Protein AF-A0A7W7QK63-F1 (afdb_monomer_lite)

Sequence (86 aa):
MTTTERVHGRASTYNTGCRCEPCTTAVRERLRATRVRLRQRAVDHPELVPHGTSGAYHNWGCRCVVCKSAQSARQYRARRDTPATD

Organism: NCBI:txid1706840

pLDDT: mean 92.21, std 11.77, range [37.62, 98.25]

Radius of gyration: 18.15 Å; chains: 1; bounding box: 50×21×48 Å

Structure (mmCIF, N/CA/C/O backbone):
data_AF-A0A7W7QK63-F1
#
_entry.id   AF-A0A7W7QK63-F1
#
loop_
_atom_site.group_PDB
_atom_site.id
_atom_site.type_symbol
_atom_site.label_atom_id
_atom_site.label_alt_id
_atom_site.label_comp_id
_atom_site.label_asym_id
_atom_site.label_entity_id
_atom_site.label_seq_id
_atom_site.pdbx_PDB_ins_code
_atom_site.Cartn_x
_atom_site.Cartn_y
_atom_site.Cartn_z
_atom_site.occupancy
_atom_site.B_iso_or_equiv
_atom_site.auth_seq_id
_atom_site.auth_comp_id
_atom_site.auth_asym_id
_atom_site.auth_atom_id
_atom_site.pdbx_PDB_model_num
ATOM 1 N N . MET A 1 1 ? -26.182 12.415 31.117 1.00 37.62 1 MET A N 1
ATOM 2 C CA . MET A 1 1 ? -25.224 12.527 29.997 1.00 37.62 1 MET A CA 1
ATOM 3 C C . MET A 1 1 ? -25.022 11.129 29.440 1.00 37.62 1 MET A C 1
ATOM 5 O O . MET A 1 1 ? -24.429 10.306 30.120 1.00 37.62 1 MET A O 1
ATOM 9 N N . THR A 1 2 ? -25.607 10.806 28.289 1.00 45.59 2 THR A N 1
ATOM 10 C CA . THR A 1 2 ? -25.416 9.497 27.648 1.00 45.59 2 THR A CA 1
ATOM 11 C C . THR A 1 2 ? -24.080 9.516 26.919 1.00 45.59 2 THR A C 1
ATOM 13 O O . THR A 1 2 ? -23.939 10.177 25.892 1.00 45.59 2 THR A O 1
ATOM 16 N N . THR A 1 3 ? -23.078 8.848 27.479 1.00 54.50 3 THR A N 1
ATOM 17 C CA . THR A 1 3 ? -21.795 8.624 26.814 1.00 54.50 3 THR A CA 1
ATOM 18 C C . THR A 1 3 ? -22.065 7.769 25.581 1.00 54.50 3 THR A C 1
ATOM 20 O O . THR A 1 3 ? -22.357 6.586 25.712 1.00 54.50 3 THR A O 1
ATOM 23 N N . THR A 1 4 ? -22.041 8.357 24.385 1.00 66.00 4 THR A N 1
ATOM 24 C CA . THR A 1 4 ? -22.145 7.585 23.143 1.00 66.00 4 THR A CA 1
ATOM 25 C C . THR A 1 4 ? -20.973 6.612 23.094 1.00 66.00 4 THR A C 1
ATOM 27 O O . THR A 1 4 ? -19.825 7.021 22.905 1.00 66.00 4 THR A O 1
ATOM 30 N N . GLU A 1 5 ? -21.250 5.328 23.307 1.00 74.25 5 GLU A N 1
ATOM 31 C CA . GLU A 1 5 ? -20.235 4.286 23.252 1.00 74.25 5 GLU A CA 1
ATOM 32 C C . GLU A 1 5 ? -19.611 4.250 21.855 1.00 74.25 5 GLU A C 1
ATOM 34 O O . GLU A 1 5 ? -20.283 4.189 20.820 1.00 74.25 5 GLU A O 1
ATOM 39 N N . ARG A 1 6 ? -18.281 4.326 21.812 1.00 81.25 6 ARG A N 1
ATOM 40 C CA . ARG A 1 6 ? -17.527 4.266 20.564 1.00 81.25 6 ARG A CA 1
ATOM 41 C C . ARG A 1 6 ? -17.631 2.851 19.990 1.00 81.25 6 ARG A C 1
ATOM 43 O O . ARG A 1 6 ? -17.156 1.897 20.594 1.00 81.25 6 ARG A O 1
ATOM 50 N N . VAL A 1 7 ? -18.159 2.719 18.774 1.00 89.88 7 VAL A N 1
ATOM 51 C CA . VAL A 1 7 ? -18.219 1.424 18.076 1.00 89.88 7 VAL A CA 1
ATOM 52 C C . VAL A 1 7 ? -16.813 0.982 17.648 1.00 89.88 7 VAL A C 1
ATOM 54 O O . VAL A 1 7 ? -16.185 1.613 16.794 1.00 89.88 7 VAL A O 1
ATOM 57 N N . HIS A 1 8 ? -16.316 -0.111 18.228 1.00 93.44 8 HIS A N 1
ATOM 58 C CA . HIS A 1 8 ? -15.049 -0.756 17.860 1.00 93.44 8 HIS A CA 1
ATOM 59 C C . HIS A 1 8 ? -15.222 -1.739 16.687 1.00 93.44 8 HIS A C 1
ATOM 61 O O . HIS A 1 8 ? -16.332 -1.985 16.224 1.00 93.44 8 HIS A O 1
ATOM 67 N N . GLY A 1 9 ? -14.116 -2.277 16.157 1.00 94.06 9 GLY A N 1
ATOM 68 C CA . GLY A 1 9 ? -14.170 -3.252 15.056 1.00 94.06 9 GLY A CA 1
ATOM 69 C C . GLY A 1 9 ? -14.376 -2.638 13.670 1.00 94.06 9 GLY A C 1
ATOM 70 O O . GLY A 1 9 ? -14.727 -3.336 12.725 1.00 94.06 9 GLY A O 1
ATOM 71 N N . ARG A 1 10 ? -14.166 -1.325 13.520 1.00 94.50 10 ARG A N 1
ATOM 72 C CA . ARG A 1 10 ? -14.265 -0.622 12.234 1.00 94.50 10 ARG A CA 1
ATOM 73 C C . ARG A 1 10 ? -12.953 0.068 11.898 1.00 94.50 10 ARG A C 1
ATOM 75 O O . ARG A 1 10 ? -12.278 0.626 12.764 1.00 94.50 10 ARG A O 1
ATOM 82 N N . ALA A 1 11 ? -12.630 0.110 10.608 1.00 93.12 11 ALA A N 1
ATOM 83 C CA . ALA A 1 11 ? -11.448 0.816 10.127 1.00 93.12 11 ALA A CA 1
ATOM 84 C C . ALA A 1 11 ? -11.504 2.333 10.395 1.00 93.12 11 ALA A C 1
ATOM 86 O O . ALA A 1 11 ? -10.466 2.958 10.596 1.00 93.12 11 ALA A O 1
ATOM 87 N N . SER A 1 12 ? -12.700 2.930 10.434 1.00 93.81 12 SER A N 1
ATOM 88 C CA . SER A 1 12 ? -12.890 4.335 10.816 1.00 93.81 12 SER A CA 1
ATOM 89 C C . SER A 1 12 ? -12.458 4.591 12.261 1.00 93.81 12 SER A C 1
ATOM 91 O O . SER A 1 12 ? -11.720 5.535 12.519 1.00 93.81 12 SER A O 1
ATOM 93 N N . THR A 1 13 ? -12.824 3.704 13.184 1.00 93.81 13 THR A N 1
ATOM 94 C CA . THR A 1 13 ? -12.449 3.799 14.601 1.00 93.81 13 THR A CA 1
ATOM 95 C C . THR A 1 13 ? -10.943 3.618 14.811 1.00 93.81 13 THR A C 1
ATOM 97 O O . THR A 1 13 ? -10.344 4.276 15.665 1.00 93.81 13 THR A O 1
ATOM 100 N N . TYR A 1 14 ? -10.299 2.767 14.004 1.00 95.94 14 TYR A N 1
ATOM 101 C CA . TYR A 1 14 ? -8.836 2.698 13.952 1.00 95.94 14 TYR A CA 1
ATOM 102 C C . TYR A 1 14 ? -8.233 4.029 13.484 1.00 95.94 14 TYR A C 1
ATOM 104 O O . TYR A 1 14 ? -7.308 4.553 14.105 1.00 95.94 14 TYR A O 1
ATOM 112 N N . ASN A 1 15 ? -8.768 4.614 12.411 1.00 93.75 15 ASN A N 1
ATOM 113 C CA . ASN A 1 15 ? -8.263 5.875 11.869 1.00 93.75 15 ASN A CA 1
ATOM 114 C C . ASN A 1 15 ? -8.360 7.032 12.882 1.00 93.75 15 ASN A C 1
ATOM 116 O O . ASN A 1 15 ? -7.484 7.889 12.893 1.00 93.75 15 ASN A O 1
ATOM 120 N N . THR A 1 16 ? -9.347 7.020 13.783 1.00 94.12 16 THR A N 1
ATOM 121 C CA . THR A 1 16 ? -9.485 8.007 14.872 1.00 94.12 16 THR A CA 1
ATOM 122 C C . THR A 1 16 ? -8.634 7.697 16.114 1.00 94.12 16 THR A C 1
ATOM 124 O O . THR A 1 16 ? -8.844 8.292 17.166 1.00 94.12 16 THR A O 1
ATOM 127 N N . GLY A 1 17 ? -7.706 6.737 16.036 1.00 94.31 17 GLY A N 1
ATOM 128 C CA . GLY A 1 17 ? -6.700 6.482 17.076 1.00 94.31 17 GLY A CA 1
ATOM 129 C C . GLY A 1 17 ? -6.893 5.210 17.904 1.00 94.31 17 GLY A C 1
ATOM 130 O O . GLY A 1 17 ? -6.005 4.860 18.673 1.00 94.31 17 GLY A O 1
ATOM 131 N N . CYS A 1 18 ? -7.989 4.462 17.743 1.00 95.50 18 CYS A N 1
ATOM 132 C CA . CYS A 1 18 ? -8.133 3.193 18.456 1.00 95.50 18 CYS A CA 1
ATOM 133 C C . CYS A 1 18 ? -7.150 2.137 17.916 1.00 95.50 18 CYS A C 1
ATOM 135 O O . CYS A 1 18 ? -6.935 2.035 16.707 1.00 95.50 18 CYS A O 1
ATOM 137 N N . ARG A 1 19 ? -6.558 1.335 18.806 1.00 95.62 19 ARG A N 1
ATOM 138 C CA . ARG A 1 19 ? -5.589 0.278 18.458 1.00 95.62 19 ARG A CA 1
ATOM 139 C C . ARG A 1 19 ? -5.954 -1.099 19.019 1.00 95.62 19 ARG A C 1
ATOM 141 O O . ARG A 1 19 ? -5.141 -2.011 18.940 1.00 95.62 19 ARG A O 1
ATOM 148 N N . CYS A 1 20 ? -7.160 -1.260 19.574 1.00 96.81 20 CYS A N 1
ATOM 149 C CA . CYS A 1 20 ? -7.615 -2.561 20.066 1.00 96.81 20 CYS A CA 1
ATOM 150 C C . CYS A 1 20 ? -7.681 -3.593 18.930 1.00 96.81 20 CYS A C 1
ATOM 152 O O . CYS A 1 20 ? -7.831 -3.229 17.758 1.00 96.81 20 CYS A O 1
ATOM 154 N N . GLU A 1 21 ? -7.602 -4.877 19.283 1.00 97.44 21 GLU A N 1
ATOM 155 C CA . GLU A 1 21 ? -7.512 -5.954 18.294 1.00 97.44 21 GLU A CA 1
ATOM 156 C C . GLU A 1 21 ? -8.655 -5.937 17.265 1.00 97.44 21 GLU A C 1
ATOM 158 O O . GLU A 1 21 ? -8.347 -5.964 16.076 1.00 97.44 21 GLU A O 1
ATOM 163 N N . PRO A 1 22 ? -9.942 -5.749 17.631 1.00 96.94 22 PRO A N 1
ATOM 164 C CA . PRO A 1 22 ? -11.014 -5.661 16.637 1.00 96.94 22 PRO A CA 1
ATOM 165 C C . PRO A 1 22 ? -10.791 -4.563 15.586 1.00 96.94 22 PRO A C 1
ATOM 167 O O . PRO A 1 22 ? -11.025 -4.766 14.396 1.00 96.94 22 PRO A O 1
ATOM 170 N N . CYS A 1 23 ? -10.316 -3.386 16.004 1.00 96.94 23 CYS A N 1
ATOM 171 C CA . CYS A 1 23 ? -10.039 -2.271 15.096 1.00 96.94 23 CYS A CA 1
ATOM 172 C C . CYS A 1 23 ? -8.830 -2.560 14.195 1.00 96.94 23 CYS A C 1
ATOM 174 O O . CYS A 1 23 ? -8.846 -2.234 13.006 1.00 96.94 23 CYS A O 1
ATOM 176 N N . THR A 1 24 ? -7.791 -3.183 14.751 1.00 97.56 24 THR A N 1
ATOM 177 C CA . THR A 1 24 ? -6.594 -3.582 14.009 1.00 97.56 24 THR A CA 1
ATOM 178 C C . THR A 1 24 ? -6.921 -4.667 12.978 1.00 97.56 24 THR A C 1
ATOM 180 O O . THR A 1 24 ? -6.538 -4.534 11.812 1.00 97.56 24 THR A O 1
ATOM 183 N N . THR A 1 25 ? -7.696 -5.687 13.354 1.00 97.88 25 THR A N 1
ATOM 184 C CA . THR A 1 25 ? -8.190 -6.738 12.451 1.00 97.88 25 THR A CA 1
ATOM 185 C C . THR A 1 25 ? -9.029 -6.150 11.323 1.00 97.88 25 THR A C 1
ATOM 187 O O . THR A 1 25 ? -8.723 -6.401 10.158 1.00 97.88 25 THR A O 1
ATOM 190 N N . ALA A 1 26 ? -9.977 -5.259 11.630 1.00 97.31 26 ALA A N 1
ATOM 191 C CA . ALA A 1 26 ? -10.806 -4.611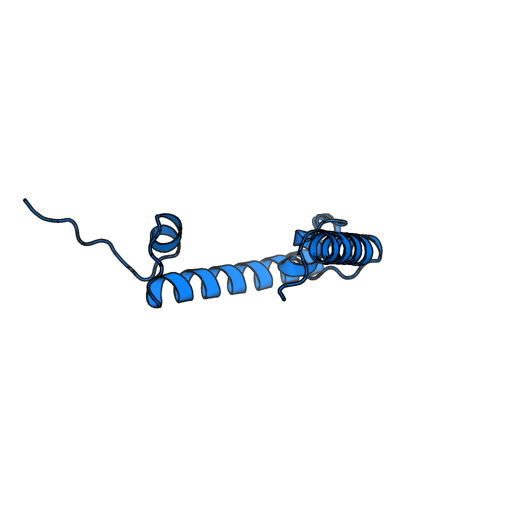 10.613 1.00 97.31 26 ALA A CA 1
ATOM 192 C C . ALA A 1 26 ? -9.977 -3.854 9.555 1.00 97.31 26 ALA A C 1
ATOM 194 O O . ALA A 1 26 ? -10.272 -3.898 8.357 1.00 97.31 26 ALA A O 1
ATOM 195 N N . VAL A 1 27 ? -8.902 -3.165 9.961 1.00 97.75 27 VAL A N 1
ATOM 196 C CA . VAL A 1 27 ? -7.994 -2.51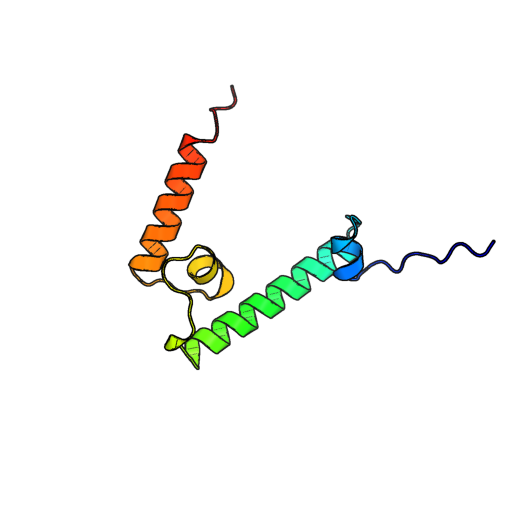2 9.002 1.00 97.75 27 VAL A CA 1
ATOM 197 C C . VAL A 1 27 ? -7.180 -3.527 8.209 1.00 97.75 27 VAL A C 1
ATOM 199 O O . VAL A 1 27 ? -7.039 -3.352 6.997 1.00 97.75 27 VAL A O 1
ATOM 202 N N . ARG A 1 28 ? -6.654 -4.583 8.842 1.00 97.75 28 ARG A N 1
ATOM 203 C CA . ARG A 1 28 ? -5.903 -5.643 8.146 1.00 97.75 28 ARG A CA 1
ATOM 204 C C . ARG A 1 28 ? -6.756 -6.308 7.065 1.00 97.75 28 ARG A C 1
ATOM 206 O O . ARG A 1 28 ? -6.292 -6.442 5.932 1.00 97.75 28 ARG A O 1
ATOM 213 N N . GLU A 1 29 ? -8.000 -6.654 7.381 1.00 98.00 29 GLU A N 1
ATOM 214 C CA . GLU A 1 29 ? -8.963 -7.234 6.440 1.00 98.00 29 GLU A CA 1
ATOM 215 C C . GLU A 1 29 ? -9.264 -6.283 5.283 1.00 98.00 29 GLU A C 1
ATOM 217 O O . GLU A 1 29 ? -9.129 -6.666 4.118 1.00 98.00 29 GLU A O 1
ATOM 222 N N . ARG A 1 30 ? -9.562 -5.009 5.582 1.00 97.00 30 ARG A N 1
ATOM 223 C CA . ARG A 1 30 ? -9.769 -3.980 4.554 1.00 97.00 30 ARG A CA 1
ATOM 224 C C . ARG A 1 30 ? -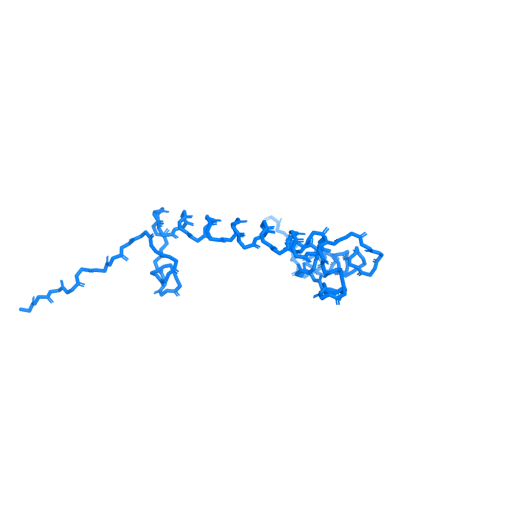8.560 -3.864 3.626 1.00 97.00 30 ARG A C 1
ATOM 226 O O . ARG A 1 30 ? -8.719 -3.850 2.410 1.00 97.00 30 ARG A O 1
ATOM 233 N N . LEU A 1 31 ? -7.347 -3.783 4.177 1.00 97.19 31 LEU A N 1
ATOM 234 C CA . LEU A 1 31 ? -6.120 -3.662 3.387 1.00 97.19 31 LEU A CA 1
ATOM 235 C C . LEU A 1 31 ? -5.859 -4.912 2.539 1.00 97.19 31 LEU A C 1
ATOM 237 O O . LEU A 1 31 ? -5.429 -4.785 1.392 1.00 97.19 31 LEU A O 1
ATOM 241 N N . ARG A 1 32 ? -6.141 -6.111 3.064 1.00 97.69 32 ARG A N 1
ATOM 242 C CA . ARG A 1 32 ? -6.071 -7.362 2.298 1.00 97.69 32 ARG A CA 1
ATOM 243 C C . ARG A 1 32 ? -7.037 -7.322 1.116 1.00 97.69 32 ARG A C 1
ATOM 245 O O . ARG A 1 32 ? -6.602 -7.566 -0.008 1.00 97.69 32 ARG A O 1
ATOM 252 N N . ALA A 1 33 ? -8.295 -6.948 1.348 1.00 97.75 33 ALA A N 1
ATOM 253 C CA . ALA A 1 33 ? -9.301 -6.816 0.296 1.00 97.75 33 ALA A CA 1
ATOM 254 C C . ALA A 1 33 ? -8.886 -5.784 -0.768 1.00 97.75 33 ALA A C 1
ATOM 256 O O . ALA A 1 33 ? -8.973 -6.064 -1.963 1.00 97.75 33 ALA A O 1
ATOM 257 N N . THR A 1 34 ? -8.350 -4.629 -0.358 1.00 97.56 34 THR A N 1
ATOM 258 C CA . THR A 1 34 ? -7.818 -3.624 -1.290 1.00 97.56 34 THR A CA 1
ATOM 259 C C . THR A 1 34 ? -6.698 -4.194 -2.157 1.00 97.56 34 THR A C 1
ATOM 261 O O . THR A 1 34 ? -6.728 -4.018 -3.370 1.00 97.56 34 THR A O 1
ATOM 264 N N . ARG A 1 35 ? -5.724 -4.911 -1.580 1.00 98.06 35 ARG A N 1
ATOM 265 C CA . ARG A 1 35 ? -4.619 -5.508 -2.354 1.00 98.06 35 ARG A CA 1
ATOM 266 C C . ARG A 1 35 ? -5.108 -6.543 -3.361 1.00 98.06 35 ARG A C 1
ATOM 268 O O . ARG A 1 35 ? -4.605 -6.562 -4.476 1.00 98.06 35 ARG A O 1
ATOM 275 N N . VAL A 1 36 ? -6.079 -7.380 -2.990 1.00 98.12 36 VAL A N 1
ATOM 276 C CA . VAL A 1 36 ? -6.684 -8.349 -3.921 1.00 98.12 36 VAL A CA 1
ATOM 277 C C . VAL A 1 36 ? -7.313 -7.618 -5.107 1.00 98.12 36 VAL A C 1
ATOM 279 O O . VAL A 1 36 ? -6.976 -7.915 -6.248 1.00 98.12 36 VAL A O 1
ATOM 282 N N . ARG A 1 37 ? -8.139 -6.597 -4.846 1.00 98.25 37 ARG A N 1
ATOM 283 C CA . ARG A 1 37 ? -8.792 -5.805 -5.901 1.00 98.25 37 ARG A CA 1
ATOM 284 C C . ARG A 1 37 ? -7.794 -5.087 -6.806 1.00 98.25 37 ARG A C 1
ATOM 286 O O . ARG A 1 37 ? -7.956 -5.103 -8.017 1.00 98.25 37 ARG A O 1
ATOM 293 N N . LEU A 1 38 ? -6.763 -4.465 -6.234 1.00 98.25 38 LEU A N 1
ATOM 294 C CA . LEU A 1 38 ? -5.750 -3.752 -7.016 1.00 98.25 38 LEU A CA 1
ATOM 295 C C . LEU A 1 38 ? -4.900 -4.696 -7.868 1.00 98.25 38 LEU A C 1
ATOM 297 O O . LEU A 1 38 ? -4.555 -4.340 -8.987 1.00 98.25 38 LEU A O 1
ATOM 301 N N . ARG A 1 39 ? -4.582 -5.895 -7.368 1.00 97.69 39 ARG A N 1
ATOM 302 C CA . ARG A 1 39 ? -3.884 -6.916 -8.161 1.00 97.69 39 ARG A CA 1
ATOM 303 C C . ARG A 1 39 ? -4.744 -7.418 -9.310 1.00 97.69 39 ARG A C 1
ATOM 305 O O . ARG A 1 39 ? -4.229 -7.522 -10.411 1.00 97.69 39 ARG A O 1
ATOM 312 N N . GLN A 1 40 ? -6.031 -7.670 -9.070 1.00 98.06 40 GLN A N 1
ATOM 313 C CA . GLN A 1 40 ? -6.950 -8.047 -10.143 1.00 98.06 40 GLN A CA 1
ATOM 314 C C . GLN A 1 40 ? -7.048 -6.931 -11.189 1.00 98.06 40 GLN A C 1
ATOM 316 O O . GLN A 1 40 ? -6.814 -7.167 -12.365 1.00 98.06 40 GLN A O 1
ATOM 321 N N . ARG A 1 41 ? -7.238 -5.682 -10.749 1.00 97.94 41 ARG A N 1
ATOM 322 C CA . ARG A 1 41 ? -7.251 -4.520 -11.644 1.00 97.94 41 ARG A CA 1
ATOM 323 C C . ARG A 1 41 ? -5.951 -4.365 -12.437 1.00 97.94 41 ARG A C 1
ATOM 325 O O . ARG A 1 41 ? -6.008 -3.907 -13.562 1.00 97.94 41 ARG A O 1
ATOM 332 N N . ALA A 1 42 ? -4.796 -4.727 -11.878 1.00 97.50 42 ALA A N 1
ATOM 333 C CA . ALA A 1 42 ? -3.525 -4.705 -12.605 1.00 97.50 42 ALA A CA 1
ATOM 334 C C . ALA A 1 42 ? -3.454 -5.754 -13.727 1.00 97.50 42 ALA A C 1
ATOM 336 O O . ALA A 1 42 ? -2.711 -5.554 -14.682 1.00 97.50 42 ALA A O 1
ATOM 337 N N . VAL A 1 43 ? -4.175 -6.872 -13.585 1.00 96.19 43 VAL A N 1
ATOM 338 C CA . VAL A 1 43 ? -4.304 -7.898 -14.630 1.00 96.19 43 VAL A CA 1
ATOM 339 C C . VAL A 1 43 ? -5.240 -7.402 -15.726 1.00 96.19 43 VAL A C 1
ATOM 341 O O . VAL A 1 43 ? -4.879 -7.458 -16.895 1.00 96.19 43 VAL A O 1
ATOM 344 N N . ASP A 1 44 ? -6.404 -6.883 -15.337 1.00 98.06 44 ASP A N 1
ATOM 345 C CA . ASP A 1 44 ? -7.439 -6.453 -16.282 1.00 98.06 44 ASP A CA 1
ATOM 346 C C . ASP A 1 44 ? -7.052 -5.149 -17.009 1.00 98.06 44 ASP A C 1
ATOM 348 O O . ASP A 1 44 ? -7.373 -4.962 -18.179 1.00 98.06 44 ASP A O 1
ATOM 352 N N . HIS A 1 45 ? -6.348 -4.256 -16.307 1.00 97.44 45 HIS A N 1
ATOM 353 C CA . HIS A 1 45 ? -5.999 -2.897 -16.730 1.00 97.44 45 HIS A CA 1
ATOM 354 C C . HIS A 1 45 ? -4.547 -2.551 -16.350 1.00 97.44 45 HIS A C 1
ATOM 356 O O . HIS A 1 45 ? -4.304 -1.753 -15.427 1.00 97.44 45 HIS A O 1
ATOM 362 N N . PRO A 1 46 ? -3.550 -3.169 -17.007 1.00 96.31 46 PRO A N 1
ATOM 363 C CA . PRO A 1 46 ? -2.139 -2.949 -16.695 1.00 96.31 46 PRO A CA 1
ATOM 364 C C . PRO A 1 46 ? -1.698 -1.487 -16.867 1.00 96.31 46 PRO A C 1
ATOM 366 O O . PRO A 1 46 ? -0.821 -1.026 -16.138 1.00 96.31 46 PRO A O 1
ATOM 369 N N . GLU A 1 47 ? -2.331 -0.729 -17.763 1.00 97.44 47 GLU A N 1
ATOM 370 C CA . GLU A 1 47 ? -2.067 0.690 -18.024 1.00 97.44 47 GLU A CA 1
ATOM 371 C C . GLU A 1 47 ? -2.374 1.607 -16.831 1.00 97.44 47 GLU A C 1
ATOM 373 O O . GLU A 1 47 ? -1.839 2.710 -16.737 1.00 97.44 47 GLU A O 1
ATOM 378 N N . LEU A 1 48 ? -3.210 1.152 -15.893 1.00 97.38 48 LEU A N 1
ATOM 379 C CA . LEU A 1 48 ? -3.591 1.923 -14.707 1.00 97.38 48 LEU A CA 1
ATOM 380 C C . LEU A 1 48 ? -2.623 1.744 -13.534 1.00 97.38 48 LEU A C 1
ATOM 382 O O . LEU A 1 48 ? -2.770 2.405 -12.500 1.00 97.38 48 LEU A O 1
ATOM 386 N N . VAL A 1 49 ? -1.651 0.838 -13.651 1.00 98.00 49 VAL A N 1
ATOM 387 C CA . VAL A 1 49 ? -0.685 0.579 -12.586 1.00 98.00 49 VAL A CA 1
ATOM 388 C C . VAL A 1 49 ? 0.255 1.786 -12.447 1.00 98.00 49 VAL A C 1
ATOM 390 O O . VAL A 1 49 ? 0.954 2.134 -13.398 1.00 98.00 49 VAL A O 1
ATOM 393 N N . PRO A 1 50 ? 0.371 2.403 -11.253 1.00 97.25 50 PRO A N 1
ATOM 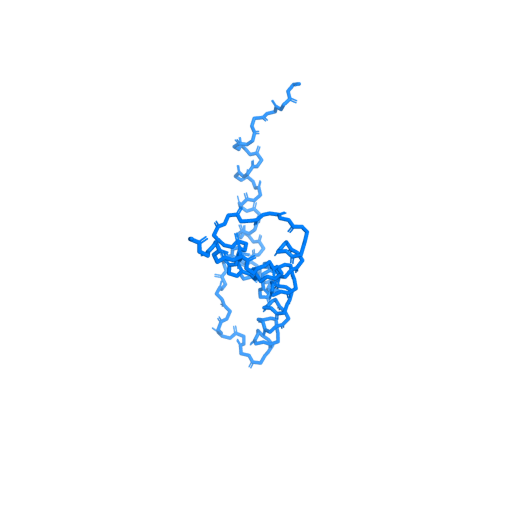394 C CA . PRO A 1 50 ? 1.228 3.571 -11.043 1.00 97.25 50 PRO A CA 1
ATOM 395 C C . PRO A 1 50 ? 2.706 3.160 -10.907 1.00 97.25 50 PRO A C 1
ATOM 397 O O . PRO A 1 50 ? 3.276 3.177 -9.808 1.00 97.25 50 PRO A O 1
ATOM 400 N N . HIS A 1 51 ? 3.310 2.711 -12.009 1.00 97.69 51 HIS A N 1
ATOM 401 C CA . HIS A 1 51 ? 4.667 2.168 -12.071 1.00 97.69 51 HIS A CA 1
ATOM 402 C C . HIS A 1 51 ? 5.729 3.091 -11.454 1.00 97.69 51 HIS A C 1
ATOM 404 O O . HIS A 1 51 ? 5.571 4.304 -11.366 1.00 97.69 51 HIS A O 1
ATOM 410 N N . GLY A 1 52 ? 6.835 2.498 -10.993 1.00 96.19 52 GLY A N 1
ATOM 411 C CA . GLY A 1 52 ? 7.937 3.245 -10.374 1.00 96.19 52 GLY A CA 1
ATOM 412 C C . GLY A 1 52 ? 7.649 3.733 -8.948 1.00 96.19 52 GLY A C 1
ATOM 413 O O . GLY A 1 52 ? 8.481 4.406 -8.349 1.00 96.19 52 GLY A O 1
ATOM 414 N N . THR A 1 53 ? 6.508 3.360 -8.362 1.00 95.94 53 THR A N 1
ATOM 415 C CA . THR A 1 53 ? 6.172 3.677 -6.968 1.00 95.94 53 THR A CA 1
ATOM 416 C C . THR A 1 53 ? 6.289 2.449 -6.062 1.00 95.94 53 THR A C 1
ATOM 418 O O . THR A 1 53 ? 6.071 1.307 -6.477 1.00 95.94 53 THR A O 1
ATOM 421 N N . SER A 1 54 ? 6.553 2.669 -4.769 1.00 94.00 54 SER A N 1
ATOM 422 C CA . SER A 1 54 ? 6.463 1.592 -3.766 1.00 94.00 54 SER A CA 1
ATOM 423 C C . SER A 1 54 ? 5.049 0.997 -3.687 1.00 94.00 54 SER A C 1
ATOM 425 O O . SER A 1 54 ? 4.888 -0.197 -3.433 1.00 94.00 54 SER A O 1
ATOM 427 N N . GLY A 1 55 ? 4.021 1.817 -3.935 1.00 95.25 55 GLY A N 1
ATOM 428 C CA . GLY A 1 55 ? 2.625 1.385 -3.973 1.00 95.25 55 GLY A CA 1
ATOM 429 C C . GLY A 1 55 ? 2.354 0.389 -5.100 1.00 95.25 55 GLY A C 1
ATOM 430 O O . GLY A 1 55 ? 1.728 -0.642 -4.849 1.00 95.25 55 GLY A O 1
ATOM 431 N N . ALA A 1 56 ? 2.872 0.633 -6.307 1.00 97.56 56 ALA A N 1
ATOM 432 C CA . ALA A 1 56 ? 2.754 -0.319 -7.409 1.00 97.56 56 ALA A CA 1
ATOM 433 C C . ALA A 1 56 ? 3.411 -1.668 -7.091 1.00 97.56 56 ALA A C 1
ATOM 435 O O . ALA A 1 56 ? 2.847 -2.717 -7.401 1.00 97.56 56 ALA A O 1
ATOM 436 N N . TYR A 1 57 ? 4.558 -1.666 -6.409 1.00 97.75 57 TYR A N 1
ATOM 437 C CA . TYR A 1 57 ? 5.219 -2.906 -6.004 1.00 97.75 57 TYR A CA 1
ATOM 438 C C . TYR A 1 57 ? 4.418 -3.682 -4.939 1.00 97.75 57 TYR A C 1
ATOM 440 O O . TYR A 1 57 ? 4.123 -4.868 -5.115 1.00 97.75 57 TYR A O 1
ATOM 448 N N . HIS A 1 58 ? 4.050 -3.039 -3.826 1.00 96.31 58 HIS A N 1
ATOM 449 C CA . HIS A 1 58 ? 3.450 -3.735 -2.674 1.00 96.31 58 HIS A CA 1
ATOM 450 C C . HIS A 1 58 ? 1.946 -3.980 -2.819 1.00 96.31 58 HIS A C 1
ATOM 452 O O . HIS A 1 58 ? 1.463 -5.065 -2.484 1.00 96.31 58 HIS A O 1
ATOM 458 N N . ASN A 1 59 ? 1.203 -2.991 -3.319 1.00 97.19 59 ASN A N 1
ATOM 459 C CA . ASN A 1 59 ? -0.258 -3.039 -3.356 1.00 97.19 59 ASN A CA 1
ATOM 460 C C . ASN A 1 59 ? -0.785 -3.598 -4.677 1.00 97.19 59 ASN A C 1
ATOM 462 O O . ASN A 1 59 ? -1.647 -4.471 -4.649 1.00 97.19 59 ASN A O 1
ATOM 466 N N . TRP A 1 60 ? -0.235 -3.145 -5.807 1.00 97.94 60 TRP A N 1
ATOM 467 C CA . TRP A 1 60 ? -0.657 -3.590 -7.143 1.00 97.94 60 TRP A CA 1
ATOM 468 C C . TRP A 1 60 ? 0.060 -4.862 -7.611 1.00 97.94 60 TRP A C 1
ATOM 470 O O . TRP A 1 60 ? -0.377 -5.503 -8.555 1.00 97.94 60 TRP A O 1
ATOM 480 N N . GLY A 1 61 ? 1.145 -5.268 -6.941 1.00 96.88 61 GLY A N 1
ATOM 481 C CA . GLY A 1 61 ? 1.865 -6.505 -7.259 1.00 96.88 61 GLY A CA 1
ATOM 482 C C . GLY A 1 61 ? 2.790 -6.414 -8.474 1.00 96.88 61 GLY A C 1
ATOM 483 O O . GLY A 1 61 ? 3.324 -7.433 -8.900 1.00 96.88 61 GLY A O 1
ATOM 484 N N . CYS A 1 62 ? 3.041 -5.218 -9.007 1.00 97.81 62 CYS A N 1
ATOM 485 C CA . CYS A 1 62 ? 3.894 -5.049 -10.174 1.00 97.81 62 CYS A CA 1
ATOM 486 C C . CYS A 1 62 ? 5.353 -5.449 -9.885 1.00 97.81 62 CYS A C 1
ATOM 488 O O . CYS A 1 62 ? 5.905 -5.155 -8.817 1.00 97.81 62 CYS A O 1
ATOM 490 N N . ARG A 1 63 ? 5.991 -6.116 -10.853 1.00 97.00 63 ARG A N 1
ATOM 491 C CA . ARG A 1 63 ? 7.382 -6.600 -10.782 1.00 97.00 63 ARG A CA 1
ATOM 492 C C . ARG A 1 63 ? 8.234 -6.154 -11.972 1.00 97.00 63 ARG A C 1
ATOM 494 O O . ARG A 1 63 ? 9.282 -6.742 -12.209 1.00 97.00 63 ARG A O 1
ATOM 501 N N . CYS A 1 64 ? 7.827 -5.133 -12.723 1.00 97.62 64 CYS A N 1
ATOM 502 C CA . CYS A 1 64 ? 8.658 -4.601 -13.804 1.00 97.62 64 CYS A CA 1
ATOM 503 C C . CYS A 1 64 ? 9.946 -3.950 -13.262 1.00 97.62 64 CYS A C 1
ATOM 505 O O . CYS A 1 64 ? 10.067 -3.676 -12.063 1.00 97.62 64 CYS A O 1
ATOM 507 N N . VAL A 1 65 ? 10.909 -3.694 -14.152 1.00 98.12 65 VAL A N 1
ATOM 508 C CA . VAL A 1 65 ? 12.225 -3.143 -13.791 1.00 98.12 65 VAL A CA 1
ATOM 509 C C . VAL A 1 65 ? 12.112 -1.835 -13.004 1.00 98.12 65 VAL A C 1
ATOM 511 O O . VAL A 1 65 ? 12.702 -1.730 -11.933 1.00 98.12 65 VAL A O 1
ATOM 514 N N . VAL A 1 66 ? 11.267 -0.893 -13.436 1.00 98.00 66 VAL A N 1
ATOM 515 C CA . VAL A 1 66 ? 11.119 0.405 -12.753 1.00 98.00 66 VAL A CA 1
ATOM 516 C C . VAL A 1 66 ? 10.547 0.260 -11.339 1.00 98.00 66 VAL A C 1
ATOM 518 O O . VAL A 1 66 ? 11.002 0.930 -10.414 1.00 98.00 66 VAL A O 1
ATOM 521 N N . CYS A 1 67 ? 9.610 -0.670 -11.122 1.00 98.12 67 CYS A N 1
ATOM 522 C CA . CYS A 1 67 ? 9.060 -0.954 -9.794 1.00 98.12 67 CYS A CA 1
ATOM 523 C C . CYS A 1 67 ? 10.079 -1.651 -8.881 1.00 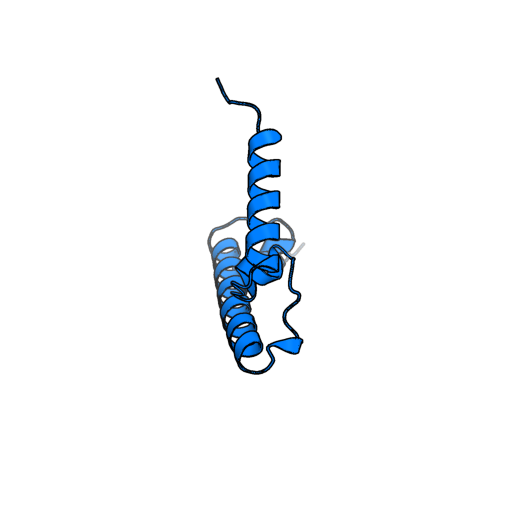98.12 67 CYS A C 1
ATOM 525 O O . CYS A 1 67 ? 10.151 -1.329 -7.693 1.00 98.12 67 CYS A O 1
ATOM 527 N N . LYS A 1 68 ? 10.882 -2.585 -9.416 1.00 97.81 68 LYS A N 1
ATOM 528 C CA . LYS A 1 68 ? 11.975 -3.222 -8.660 1.00 97.81 68 LYS A CA 1
ATOM 529 C C . LYS A 1 68 ? 13.027 -2.192 -8.248 1.00 97.81 68 LYS A C 1
ATOM 531 O O . LYS A 1 68 ? 13.412 -2.162 -7.081 1.00 97.81 68 LYS A O 1
ATOM 536 N N . SER A 1 69 ? 13.437 -1.320 -9.168 1.00 96.44 69 SER A N 1
ATOM 537 C CA . SER A 1 69 ? 14.411 -0.258 -8.900 1.00 96.44 69 SER A CA 1
ATOM 538 C C . SER A 1 69 ? 13.904 0.725 -7.848 1.00 96.44 69 SER A C 1
ATOM 540 O O . SER A 1 69 ? 14.627 1.024 -6.901 1.00 96.44 69 SER A O 1
ATOM 542 N N . ALA A 1 70 ? 12.642 1.159 -7.938 1.00 96.38 70 ALA A N 1
ATOM 543 C CA . ALA A 1 70 ? 12.035 2.034 -6.936 1.00 96.38 70 ALA A CA 1
ATOM 544 C C . ALA A 1 70 ? 12.013 1.398 -5.536 1.00 96.38 70 ALA A C 1
ATOM 546 O O . ALA A 1 70 ? 12.341 2.052 -4.543 1.00 96.38 70 ALA A O 1
ATOM 547 N N . GLN A 1 71 ? 11.666 0.109 -5.444 1.00 96.94 71 GLN A N 1
ATOM 548 C CA . GLN A 1 71 ? 11.696 -0.612 -4.174 1.00 96.94 71 GLN A CA 1
ATOM 549 C C . GLN A 1 71 ? 13.129 -0.770 -3.646 1.00 96.94 71 GLN A C 1
ATOM 551 O O . GLN A 1 71 ? 13.349 -0.568 -2.455 1.00 96.94 71 GLN A O 1
ATOM 556 N N . SER A 1 72 ? 14.100 -1.086 -4.506 1.00 95.50 72 SER A N 1
ATOM 557 C CA . SER A 1 72 ? 15.515 -1.179 -4.126 1.00 95.50 72 SER A CA 1
ATOM 558 C C . SER A 1 72 ? 16.041 0.152 -3.580 1.00 95.50 72 SER A C 1
ATOM 560 O O . SER A 1 72 ? 16.567 0.202 -2.470 1.00 95.50 72 SER A O 1
ATOM 562 N N . ALA A 1 73 ? 15.792 1.255 -4.293 1.00 94.38 73 ALA A N 1
ATOM 563 C CA . ALA A 1 73 ? 16.181 2.597 -3.870 1.00 94.38 73 ALA A CA 1
ATOM 564 C C . ALA A 1 73 ? 15.562 2.980 -2.517 1.00 94.38 73 ALA A C 1
ATOM 566 O O . ALA A 1 73 ? 16.240 3.554 -1.666 1.00 94.38 73 ALA A O 1
ATOM 567 N N . ARG A 1 74 ? 14.291 2.626 -2.278 1.00 94.38 74 ARG A N 1
ATOM 568 C CA . ARG A 1 74 ? 13.648 2.824 -0.971 1.00 94.38 74 ARG A CA 1
ATOM 569 C C . ARG A 1 74 ? 14.340 2.028 0.136 1.00 94.38 74 ARG A C 1
ATOM 571 O O . ARG A 1 74 ? 14.576 2.588 1.200 1.00 94.38 74 ARG A O 1
ATOM 578 N N . GLN A 1 75 ? 14.647 0.750 -0.095 1.00 94.19 75 GLN A N 1
ATOM 579 C CA . GLN A 1 75 ? 15.326 -0.082 0.907 1.00 94.19 75 GLN A CA 1
ATOM 580 C C . GLN A 1 75 ? 16.733 0.431 1.204 1.00 94.19 75 GLN A C 1
ATOM 582 O O . GLN A 1 75 ? 17.141 0.451 2.359 1.00 94.19 75 GLN A O 1
ATOM 587 N N . TYR A 1 76 ? 17.454 0.878 0.176 1.00 94.19 76 TYR A N 1
ATOM 588 C CA . TYR A 1 76 ? 18.764 1.496 0.337 1.00 94.19 76 TYR A CA 1
ATOM 589 C C . TYR A 1 76 ? 18.690 2.742 1.230 1.00 94.19 76 TYR A C 1
ATOM 591 O O . TYR A 1 76 ? 19.426 2.831 2.209 1.00 94.19 76 TYR A O 1
ATOM 599 N N . ARG A 1 77 ? 17.747 3.656 0.955 1.00 93.44 77 ARG A N 1
ATOM 600 C CA . ARG A 1 77 ? 17.512 4.846 1.792 1.00 93.44 77 ARG A CA 1
ATOM 601 C C . ARG A 1 77 ? 17.171 4.464 3.229 1.00 93.44 77 ARG A C 1
ATOM 603 O O . ARG A 1 77 ? 17.827 4.932 4.144 1.00 93.44 77 ARG A O 1
ATOM 610 N N . ALA A 1 78 ? 16.224 3.544 3.422 1.00 92.38 78 ALA A N 1
ATOM 611 C CA . ALA A 1 78 ? 15.825 3.102 4.756 1.00 92.38 78 ALA A CA 1
ATOM 612 C C . ALA A 1 78 ? 17.003 2.532 5.561 1.00 92.38 78 ALA A C 1
ATOM 614 O O . ALA A 1 78 ? 17.143 2.853 6.733 1.00 92.38 78 ALA A O 1
ATOM 615 N N . ARG A 1 79 ? 17.873 1.725 4.939 1.00 91.69 79 ARG A N 1
ATOM 616 C CA . ARG A 1 79 ? 19.069 1.172 5.597 1.00 91.69 79 ARG A CA 1
ATOM 617 C C . ARG A 1 79 ? 20.100 2.236 5.943 1.00 91.69 79 ARG A C 1
ATOM 619 O O . ARG A 1 79 ? 20.723 2.13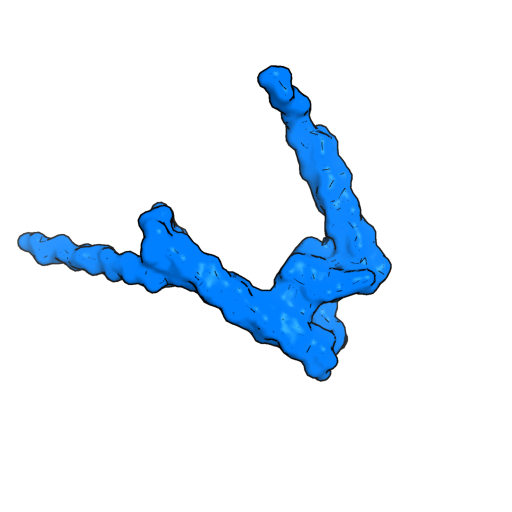7 6.986 1.00 91.69 79 ARG A O 1
ATOM 626 N N . ARG A 1 80 ? 20.286 3.223 5.068 1.00 92.50 80 ARG A N 1
ATOM 627 C CA . ARG A 1 80 ? 21.207 4.336 5.308 1.00 92.50 80 ARG A CA 1
ATOM 628 C C . ARG A 1 80 ? 20.717 5.237 6.440 1.00 92.50 80 ARG A C 1
ATOM 630 O O . ARG A 1 80 ? 21.518 5.702 7.236 1.00 92.50 80 ARG A O 1
ATOM 637 N N . ASP A 1 81 ? 19.414 5.492 6.476 1.00 87.81 81 ASP A N 1
ATOM 638 C CA . ASP A 1 81 ? 18.808 6.440 7.407 1.00 87.81 81 ASP A CA 1
ATOM 639 C C . ASP A 1 81 ? 18.468 5.786 8.767 1.00 87.81 81 ASP A C 1
ATOM 641 O O . ASP A 1 81 ? 18.148 6.493 9.719 1.00 87.81 81 ASP A O 1
ATOM 645 N N . THR A 1 82 ? 18.534 4.451 8.877 1.00 81.94 82 THR A N 1
ATOM 646 C CA . THR A 1 82 ? 18.420 3.737 10.159 1.00 81.94 82 THR A CA 1
ATOM 647 C C . THR A 1 82 ? 19.810 3.683 10.799 1.00 81.94 82 THR A C 1
ATOM 649 O O . THR A 1 82 ? 20.653 2.935 10.299 1.00 81.94 82 THR A O 1
ATOM 652 N N . PRO A 1 83 ? 20.091 4.456 11.865 1.00 76.31 83 PRO A N 1
ATOM 653 C CA . PRO A 1 83 ? 21.350 4.320 12.588 1.00 76.31 83 PRO A CA 1
ATOM 654 C C . PRO A 1 83 ? 21.462 2.899 13.149 1.00 76.31 83 PRO A C 1
ATOM 656 O O . PRO A 1 83 ? 20.459 2.314 13.566 1.00 76.31 83 PRO A O 1
ATOM 659 N N . ALA A 1 84 ? 22.672 2.335 13.127 1.00 77.50 84 ALA A N 1
ATOM 660 C CA . ALA A 1 84 ? 22.934 1.060 13.779 1.00 77.50 84 ALA A CA 1
ATOM 661 C C . ALA A 1 84 ? 22.572 1.200 15.263 1.00 77.50 84 ALA A C 1
ATOM 663 O O . ALA A 1 84 ? 23.060 2.099 15.942 1.00 77.50 84 ALA A O 1
ATOM 664 N N . THR A 1 85 ? 21.647 0.369 15.731 1.00 71.12 85 THR A N 1
ATOM 665 C CA . THR A 1 85 ? 21.348 0.237 17.155 1.00 71.12 85 THR A CA 1
ATOM 666 C C . THR A 1 85 ? 22.454 -0.609 17.779 1.00 71.12 85 THR A C 1
ATOM 668 O O . THR A 1 85 ? 22.535 -1.793 17.443 1.00 71.12 85 THR A O 1
ATOM 671 N N . ASP A 1 86 ? 23.296 0.018 18.605 1.00 51.22 86 ASP A N 1
ATOM 672 C CA . ASP A 1 86 ? 24.220 -0.644 19.543 1.00 51.22 86 ASP A CA 1
ATOM 673 C C . ASP A 1 86 ? 23.461 -1.419 20.635 1.00 51.22 86 ASP A C 1
ATOM 675 O O . ASP A 1 86 ? 22.379 -0.942 21.063 1.00 51.22 86 ASP A O 1
#

Foldseek 3Di:
DDDPDDDFLACVSVVVPDDDPSNVVNVVVVLVVQLVVLCVCCVVPVVPQPFLACCSVPRNVDDDPSNVVSVVVVVVVVVVPDPDDD

Secondary structure (DSSP, 8-state):
--------SSHHHHHTT--SHHHHHHHHHHHHHHHHHHHHHHHH-GGGS-TTSHHHHHTS---SHHHHHHHHHHHHHHHHHS----